Protein AF-A0AAV0X394-F1 (afdb_monomer)

Organism: NCBI:txid13131

Radius of gyration: 15.27 Å; Cα contacts (8 Å, |Δi|>4): 66; chains: 1; bounding box: 39×22×39 Å

Secondary structure (DSSP, 8-state):
----HHHHHHHHHHHTT-SS-HHHHHHTTSSS----TTS-S---HHIIIII-TTTS--S-TTGGGSSS---

pLDDT: mean 84.75, std 18.84, range [29.23, 98.31]

Foldseek 3Di:
DDDPPVVVVVVVCLVVQHDPQLQVCVVVVVDPAQDDPQGRRHGTSCCQAPPRPVRHDPDDPVVVVPPPDDD

Sequence (71 aa):
MDLPKKIWVGLNRIRTGQGRCNELMYKWKFRESPGCDCGANIQSMQHLILDCHLRSYDGDLEAGRLHQSDP

Structure (mmCIF, N/CA/C/O backbone):
data_AF-A0AAV0X394-F1
#
_entry.id   AF-A0AAV0X394-F1
#
loop_
_atom_site.group_PDB
_atom_site.id
_atom_site.type_symbol
_atom_site.label_atom_id
_atom_site.label_alt_id
_atom_site.label_comp_id
_atom_site.label_asym_id
_atom_site.label_entity_id
_atom_site.label_seq_id
_atom_site.pdbx_PDB_ins_code
_atom_site.Cartn_x
_atom_site.Cartn_y
_atom_site.Cartn_z
_atom_site.occupancy
_atom_site.B_iso_or_equiv
_atom_site.auth_seq_id
_atom_site.auth_comp_id
_atom_site.auth_asym_id
_atom_site.auth_atom_id
_atom_site.pdbx_PDB_model_num
ATOM 1 N N . MET A 1 1 ? 13.461 6.407 -21.930 1.00 51.00 1 MET A N 1
ATOM 2 C CA . MET A 1 1 ? 13.357 5.018 -21.436 1.00 51.00 1 MET A CA 1
ATOM 3 C C . MET A 1 1 ? 12.154 4.380 -22.095 1.00 51.00 1 MET A C 1
ATOM 5 O O . MET A 1 1 ? 11.042 4.770 -21.762 1.00 51.00 1 MET A O 1
ATOM 9 N N . ASP A 1 2 ? 12.377 3.451 -23.020 1.00 74.31 2 ASP A N 1
ATOM 10 C CA . ASP A 1 2 ? 11.308 2.689 -23.673 1.00 74.31 2 ASP A CA 1
ATOM 11 C C . ASP A 1 2 ? 11.141 1.352 -22.939 1.00 74.31 2 ASP A C 1
ATOM 13 O O . ASP A 1 2 ? 11.700 0.320 -23.302 1.00 74.31 2 ASP A O 1
ATOM 17 N N . LEU A 1 3 ? 10.452 1.399 -21.797 1.00 80.88 3 LEU A N 1
ATOM 18 C CA . LEU A 1 3 ? 10.052 0.186 -21.089 1.00 80.88 3 LEU A CA 1
ATOM 19 C C . LEU A 1 3 ? 8.784 -0.356 -21.752 1.00 80.88 3 LEU A C 1
ATOM 21 O O . LEU A 1 3 ? 7.891 0.438 -22.068 1.00 80.88 3 LEU A O 1
ATOM 25 N N . PRO A 1 4 ? 8.623 -1.687 -21.880 1.00 94.56 4 PRO A N 1
ATOM 26 C CA . PRO A 1 4 ? 7.354 -2.265 -22.289 1.00 94.56 4 PRO A CA 1
ATOM 27 C C . PRO A 1 4 ? 6.213 -1.636 -21.485 1.00 94.56 4 PRO A C 1
ATOM 29 O O . PRO A 1 4 ? 6.262 -1.602 -20.253 1.00 94.56 4 PRO A O 1
ATOM 32 N N . LYS A 1 5 ? 5.183 -1.128 -22.174 1.00 91.12 5 LYS A N 1
ATOM 33 C CA . LYS A 1 5 ? 4.097 -0.313 -21.590 1.00 91.12 5 LYS A CA 1
ATOM 34 C C . LYS A 1 5 ? 3.559 -0.867 -20.266 1.00 91.12 5 LYS A C 1
ATOM 36 O O . LYS A 1 5 ? 3.278 -0.111 -19.341 1.00 91.12 5 LYS A O 1
ATOM 41 N N . LYS A 1 6 ? 3.437 -2.194 -20.162 1.00 90.31 6 LYS A N 1
ATOM 42 C CA . LYS A 1 6 ? 2.977 -2.891 -18.951 1.00 90.31 6 LYS A CA 1
ATOM 43 C C . LYS A 1 6 ? 3.900 -2.655 -17.746 1.00 90.31 6 LYS A C 1
ATOM 45 O O . LYS A 1 6 ? 3.400 -2.342 -16.670 1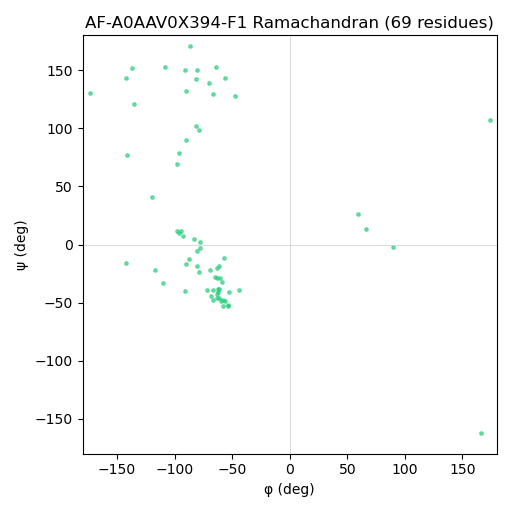.00 90.31 6 LYS A O 1
ATOM 50 N N . ILE A 1 7 ? 5.216 -2.759 -17.938 1.00 92.62 7 ILE A N 1
ATOM 51 C CA . ILE A 1 7 ? 6.227 -2.534 -16.894 1.00 92.62 7 ILE A CA 1
ATOM 52 C C . ILE A 1 7 ? 6.215 -1.066 -16.478 1.00 92.62 7 ILE A C 1
ATOM 54 O O . ILE A 1 7 ? 6.115 -0.766 -15.291 1.00 92.62 7 ILE A O 1
ATOM 58 N N . TRP A 1 8 ? 6.225 -0.149 -17.449 1.00 92.50 8 TRP A N 1
ATOM 59 C CA . TRP A 1 8 ? 6.190 1.284 -17.163 1.00 92.50 8 TRP A CA 1
ATOM 60 C C . TRP A 1 8 ? 4.953 1.677 -16.341 1.00 92.50 8 TRP A C 1
ATOM 62 O O . TRP A 1 8 ? 5.081 2.349 -15.317 1.00 92.50 8 TRP A O 1
ATOM 72 N N . VAL A 1 9 ? 3.757 1.215 -16.729 1.00 92.81 9 VAL A N 1
ATOM 73 C CA . VAL A 1 9 ? 2.516 1.488 -15.980 1.00 92.81 9 VAL A CA 1
ATOM 74 C C . VAL A 1 9 ? 2.571 0.880 -14.577 1.00 92.81 9 VAL A C 1
ATOM 76 O O . VAL A 1 9 ? 2.167 1.537 -13.619 1.00 92.81 9 VAL A O 1
ATOM 79 N N . GLY A 1 10 ? 3.075 -0.351 -14.438 1.00 92.25 10 GLY A N 1
ATOM 80 C CA . GLY A 1 10 ? 3.223 -1.017 -13.142 1.00 92.25 10 GLY A CA 1
ATOM 81 C C . GLY A 1 10 ? 4.125 -0.238 -12.185 1.00 92.25 10 GLY A C 1
ATOM 82 O O . GLY A 1 10 ? 3.722 0.058 -11.061 1.00 92.25 10 GLY A O 1
ATOM 83 N N . LEU A 1 11 ? 5.300 0.179 -12.661 1.00 91.31 11 LEU A N 1
ATOM 84 C CA . LEU A 1 11 ? 6.245 0.980 -11.880 1.00 91.31 11 LEU A CA 1
ATOM 85 C C . LEU A 1 11 ? 5.665 2.342 -11.488 1.00 91.31 11 LEU A C 1
ATOM 87 O O . LEU A 1 11 ? 5.837 2.776 -10.352 1.00 91.31 11 LEU A O 1
ATOM 91 N N . ASN A 1 12 ? 4.948 3.013 -12.393 1.00 93.69 12 ASN A N 1
ATOM 92 C CA . ASN A 1 12 ? 4.332 4.305 -12.080 1.00 93.69 12 ASN A CA 1
ATOM 93 C C . ASN A 1 12 ? 3.222 4.180 -11.036 1.00 93.69 12 ASN A C 1
ATOM 95 O O . ASN A 1 12 ? 3.126 5.018 -10.141 1.00 93.69 12 ASN A O 1
ATOM 99 N N . ARG A 1 13 ? 2.415 3.117 -11.109 1.00 94.50 13 ARG A N 1
ATOM 100 C CA . ARG A 1 13 ? 1.405 2.810 -10.092 1.00 94.50 13 ARG A CA 1
ATOM 101 C C . ARG A 1 13 ? 2.058 2.647 -8.722 1.00 94.50 13 ARG A C 1
ATOM 103 O O . ARG A 1 13 ? 1.722 3.389 -7.807 1.00 94.50 13 ARG A O 1
ATOM 110 N N . ILE A 1 14 ? 3.074 1.791 -8.634 1.00 92.06 14 ILE A N 1
ATOM 111 C CA . ILE A 1 14 ? 3.855 1.580 -7.411 1.00 92.06 14 ILE A CA 1
ATOM 112 C C . ILE A 1 14 ? 4.403 2.905 -6.857 1.00 92.06 14 ILE A C 1
ATOM 114 O O . ILE A 1 14 ? 4.134 3.244 -5.709 1.00 92.06 14 ILE A O 1
ATOM 118 N N . ARG A 1 15 ? 5.101 3.692 -7.687 1.00 90.62 15 ARG A N 1
ATOM 119 C CA . ARG A 1 15 ? 5.712 4.973 -7.284 1.00 90.62 15 ARG A CA 1
ATOM 120 C C . ARG A 1 15 ? 4.710 6.009 -6.778 1.00 90.62 15 ARG A C 1
ATOM 122 O O . ARG A 1 15 ? 5.078 6.867 -5.989 1.00 90.62 15 ARG A O 1
ATOM 129 N N . THR A 1 16 ? 3.470 5.960 -7.254 1.00 94.88 16 THR A N 1
ATOM 130 C CA . THR A 1 16 ? 2.399 6.899 -6.871 1.00 94.88 16 THR A CA 1
ATOM 131 C C . THR A 1 16 ? 1.480 6.333 -5.787 1.00 94.88 16 THR A C 1
ATOM 133 O O . THR A 1 16 ? 0.399 6.870 -5.538 1.00 94.88 16 THR A O 1
ATOM 136 N N . GLY A 1 17 ? 1.882 5.222 -5.161 1.00 94.19 17 GLY A N 1
ATOM 137 C CA . GLY A 1 17 ? 1.099 4.538 -4.139 1.00 94.19 17 GLY A CA 1
ATOM 138 C C . GLY A 1 17 ? -0.197 3.919 -4.665 1.00 94.19 17 GLY A C 1
ATOM 139 O O . GLY A 1 17 ? -1.056 3.537 -3.880 1.00 94.19 17 GLY A O 1
ATOM 140 N N . GLN A 1 18 ? -0.358 3.815 -5.985 1.00 95.00 18 GLN A N 1
ATOM 141 C CA . GLN A 1 18 ? -1.524 3.222 -6.624 1.00 95.00 18 GLN A CA 1
ATOM 142 C C . GLN A 1 18 ? -1.310 1.726 -6.828 1.00 95.00 18 GLN A C 1
ATOM 144 O O . GLN A 1 18 ? -0.292 1.283 -7.355 1.00 95.00 18 GLN A O 1
ATOM 149 N N . GLY A 1 19 ? -2.295 0.917 -6.462 1.00 91.31 19 GLY A N 1
ATOM 150 C CA . GLY A 1 19 ? -2.188 -0.523 -6.621 1.00 91.31 19 GLY A CA 1
ATOM 151 C C . GLY A 1 19 ? -3.256 -1.273 -5.852 1.00 91.31 19 GLY A C 1
ATOM 152 O O . GLY A 1 19 ? -4.289 -0.721 -5.479 1.00 91.31 19 GLY A O 1
ATOM 153 N N . ARG A 1 20 ? -3.012 -2.565 -5.646 1.00 92.69 20 ARG A N 1
ATOM 154 C CA . ARG A 1 20 ? -3.891 -3.442 -4.872 1.00 92.69 20 ARG A CA 1
ATOM 155 C C . ARG A 1 20 ? -3.358 -3.578 -3.448 1.00 92.69 20 ARG A C 1
ATOM 157 O O . ARG A 1 20 ? -2.859 -4.634 -3.081 1.00 92.69 20 ARG A O 1
ATOM 164 N N . CYS A 1 21 ? -3.442 -2.497 -2.683 1.00 95.94 21 CYS A N 1
ATOM 165 C CA . CYS A 1 21 ? -3.156 -2.485 -1.251 1.00 95.94 21 CYS A CA 1
ATOM 166 C C . CYS A 1 21 ? -4.461 -2.317 -0.457 1.00 95.94 21 CYS A C 1
ATOM 168 O O . CYS A 1 21 ? -5.428 -1.731 -0.963 1.00 95.94 21 CYS A O 1
ATOM 170 N N . ASN A 1 22 ? -4.513 -2.825 0.778 1.00 97.94 22 ASN A N 1
ATOM 171 C CA . ASN A 1 22 ? -5.756 -2.774 1.555 1.00 97.94 22 ASN A CA 1
ATOM 172 C C . ASN A 1 22 ? -6.183 -1.347 1.896 1.00 97.94 22 ASN A C 1
ATOM 174 O O . ASN A 1 22 ? -7.380 -1.103 1.984 1.00 97.94 22 ASN A O 1
ATOM 178 N N . GLU A 1 23 ? -5.250 -0.398 2.003 1.00 98.12 23 GLU A N 1
ATOM 179 C CA . GLU A 1 23 ? -5.566 1.027 2.144 1.00 98.12 23 GLU A CA 1
ATOM 180 C C . GLU A 1 23 ? -6.512 1.520 1.033 1.00 98.12 23 GLU A C 1
ATOM 182 O O . GLU A 1 23 ? -7.578 2.074 1.312 1.00 98.12 23 GLU A O 1
ATOM 187 N N . LEU A 1 24 ? -6.170 1.262 -0.235 1.00 98.06 24 LEU A N 1
ATOM 188 C CA . LEU A 1 24 ? -7.009 1.656 -1.368 1.00 98.06 24 LEU A CA 1
ATOM 189 C C . LEU A 1 24 ? -8.276 0.804 -1.455 1.00 98.06 24 LEU A C 1
ATOM 191 O O . LEU A 1 24 ? -9.348 1.339 -1.728 1.00 98.06 24 LEU A O 1
ATOM 195 N N . MET A 1 25 ? -8.195 -0.502 -1.190 1.00 98.06 25 MET A N 1
ATOM 196 C CA . MET A 1 25 ? -9.389 -1.357 -1.194 1.00 98.06 25 MET A CA 1
ATOM 197 C C . MET A 1 25 ? -10.406 -0.926 -0.130 1.00 98.06 25 MET A C 1
ATOM 199 O O . MET A 1 25 ? -11.603 -0.919 -0.406 1.00 98.06 25 MET A O 1
ATOM 203 N N . TYR A 1 26 ? -9.943 -0.514 1.050 1.00 98.31 26 TYR A N 1
ATOM 204 C CA . TYR A 1 26 ? -10.781 0.025 2.118 1.00 98.31 26 TYR A CA 1
ATOM 205 C C . TYR A 1 26 ? -11.366 1.392 1.748 1.00 98.31 26 TYR A C 1
ATOM 207 O O . TYR A 1 26 ? -12.570 1.611 1.898 1.00 98.31 26 TYR A O 1
ATOM 215 N N . LYS A 1 27 ? -10.547 2.294 1.182 1.00 97.62 27 LYS A N 1
ATOM 216 C CA . LYS A 1 27 ? -11.002 3.601 0.675 1.00 97.62 27 LYS A CA 1
ATOM 217 C C . LYS A 1 27 ? -12.180 3.459 -0.294 1.00 97.62 27 LYS A C 1
ATOM 219 O O . LYS A 1 27 ? -13.129 4.235 -0.220 1.00 97.62 27 LYS A O 1
ATOM 224 N N . TRP A 1 28 ? -12.129 2.454 -1.164 1.00 97.81 28 TRP A N 1
ATOM 225 C CA . TRP A 1 28 ? -13.160 2.175 -2.167 1.00 97.81 28 TRP A CA 1
ATOM 226 C C . TRP A 1 28 ?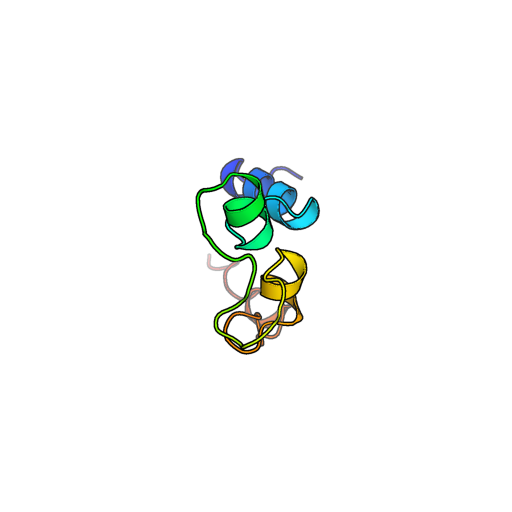 -14.213 1.151 -1.724 1.00 97.81 28 TRP A C 1
ATOM 228 O O . TRP A 1 28 ? -14.991 0.696 -2.555 1.00 97.81 28 TRP A O 1
ATOM 238 N N . LYS A 1 29 ? -14.257 0.790 -0.433 1.00 97.94 29 LYS A N 1
ATOM 239 C CA . LYS A 1 29 ? -15.254 -0.130 0.148 1.00 97.94 29 LYS A CA 1
ATOM 240 C C . LYS A 1 29 ? -15.271 -1.538 -0.467 1.00 97.94 29 LYS A C 1
ATOM 242 O O . LYS A 1 29 ? -16.270 -2.239 -0.392 1.00 97.94 29 LYS A O 1
ATOM 247 N N . PHE A 1 30 ? -14.144 -1.980 -1.024 1.00 97.50 30 PHE A N 1
ATOM 248 C CA . PHE A 1 30 ? -13.920 -3.374 -1.427 1.00 97.50 30 PHE A CA 1
ATOM 249 C C . PHE A 1 30 ? -13.372 -4.247 -0.289 1.00 97.50 30 PHE A C 1
ATOM 251 O O . PHE A 1 30 ? -13.301 -5.467 -0.428 1.00 97.50 30 PHE A O 1
ATOM 258 N N . ARG A 1 31 ? -12.934 -3.634 0.816 1.00 96.44 31 ARG A N 1
ATOM 259 C CA . ARG A 1 31 ? -12.537 -4.310 2.056 1.00 96.44 31 ARG A CA 1
ATOM 260 C C . ARG A 1 31 ? -13.095 -3.566 3.261 1.00 96.44 31 ARG A C 1
ATOM 262 O O . ARG A 1 31 ? -13.215 -2.346 3.224 1.00 96.44 31 ARG A O 1
ATOM 269 N N . GLU A 1 32 ? -13.321 -4.311 4.337 1.00 97.56 32 GLU A N 1
ATOM 270 C CA . GLU A 1 32 ? -13.793 -3.788 5.627 1.00 97.56 32 GLU A CA 1
ATOM 271 C C . GLU A 1 32 ? -12.677 -3.171 6.482 1.00 97.56 32 GLU A C 1
ATOM 273 O O . GLU A 1 32 ? -12.949 -2.398 7.394 1.00 97.56 32 GLU A O 1
ATOM 278 N N . SER A 1 33 ? -11.409 -3.489 6.196 1.00 97.88 33 SER A N 1
ATOM 279 C CA . SER A 1 33 ? -10.260 -2.995 6.961 1.00 97.88 33 SER A CA 1
ATOM 280 C C . SER A 1 33 ? -9.058 -2.689 6.060 1.00 97.88 33 SER A C 1
ATOM 282 O O . SER A 1 33 ? -8.807 -3.437 5.105 1.00 97.88 33 SER A O 1
ATOM 284 N N . PRO A 1 34 ? -8.288 -1.623 6.365 1.00 98.19 34 PRO A N 1
ATOM 285 C CA . PRO A 1 34 ? -7.033 -1.318 5.689 1.00 98.19 34 PRO A CA 1
ATOM 286 C C . PRO A 1 34 ? -5.845 -2.141 6.217 1.00 98.19 34 PRO A C 1
ATOM 288 O O . PRO A 1 34 ? -4.756 -2.032 5.657 1.00 98.19 34 PRO A O 1
ATOM 291 N N . GLY A 1 35 ? -6.022 -2.939 7.276 1.00 98.19 35 GLY A N 1
ATOM 292 C CA . GLY A 1 35 ? -4.940 -3.660 7.951 1.00 98.19 35 GLY A CA 1
ATOM 293 C C . GLY A 1 35 ? -4.245 -4.710 7.086 1.00 98.19 35 GLY A C 1
ATOM 294 O O . GLY A 1 35 ? -4.830 -5.261 6.154 1.00 98.19 35 GLY A O 1
ATOM 295 N N . CYS A 1 36 ? -2.981 -4.984 7.394 1.00 97.81 36 CYS A N 1
ATOM 296 C CA . CYS A 1 36 ? -2.179 -6.028 6.769 1.00 97.81 36 CYS A CA 1
ATOM 297 C C . CYS A 1 36 ? -2.307 -7.354 7.531 1.00 97.81 36 CYS A C 1
ATOM 299 O O . CYS A 1 36 ? -2.451 -7.368 8.751 1.00 97.81 36 CYS A O 1
ATOM 301 N N . ASP A 1 37 ? -2.169 -8.472 6.820 1.00 96.31 37 ASP A N 1
ATOM 302 C CA . ASP A 1 37 ? -2.052 -9.817 7.400 1.00 96.31 37 ASP A CA 1
ATOM 303 C C . ASP A 1 37 ? -0.789 -9.982 8.264 1.00 96.31 37 ASP A C 1
ATOM 305 O O . ASP A 1 37 ? -0.756 -10.819 9.158 1.00 96.31 37 ASP A O 1
ATOM 309 N N . CYS A 1 38 ? 0.211 -9.120 8.069 1.00 96.19 38 CYS A N 1
ATOM 310 C CA . CYS A 1 38 ? 1.417 -9.055 8.891 1.00 96.19 38 CYS A CA 1
ATOM 311 C C . CYS A 1 38 ? 1.217 -8.343 10.251 1.00 96.19 38 CYS A C 1
ATOM 313 O O . CYS A 1 38 ? 2.185 -8.128 10.978 1.00 96.1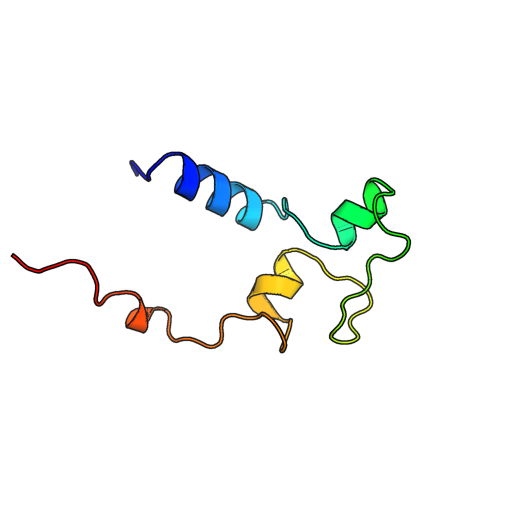9 38 CYS A O 1
ATOM 315 N N . GLY A 1 39 ? -0.006 -7.895 10.569 1.00 96.81 39 GLY A N 1
ATOM 316 C CA . GLY A 1 39 ? -0.344 -7.186 11.811 1.00 96.81 39 GLY A CA 1
ATOM 317 C C . GLY A 1 39 ? -0.212 -5.657 11.758 1.00 96.81 39 GLY A C 1
ATOM 318 O O . GLY A 1 39 ? -0.548 -4.986 12.730 1.00 96.81 39 GLY A O 1
ATOM 319 N N . ALA A 1 40 ? 0.236 -5.077 10.639 1.00 97.38 40 ALA A N 1
ATOM 320 C CA . ALA A 1 40 ? 0.272 -3.622 10.477 1.00 97.38 40 ALA A CA 1
ATOM 321 C C . ALA A 1 40 ? -1.145 -3.033 10.344 1.00 97.38 40 ALA A C 1
ATOM 323 O O . ALA A 1 40 ? -1.981 -3.565 9.614 1.00 97.38 40 ALA A O 1
ATOM 324 N N . ASN A 1 41 ? -1.402 -1.885 10.981 1.00 97.56 41 ASN A N 1
ATOM 325 C CA . ASN A 1 41 ? -2.717 -1.221 10.955 1.00 97.56 41 ASN A CA 1
ATOM 326 C C . ASN A 1 41 ? -3.152 -0.770 9.552 1.00 97.56 41 ASN A C 1
ATOM 328 O O . ASN A 1 41 ? -4.347 -0.689 9.272 1.00 97.56 41 ASN A O 1
ATOM 332 N N . ILE A 1 42 ? -2.192 -0.461 8.675 1.00 97.69 42 ILE A N 1
ATOM 333 C CA . ILE A 1 42 ? -2.437 -0.028 7.299 1.00 97.69 42 ILE A CA 1
ATOM 334 C C . ILE A 1 42 ? -1.472 -0.769 6.376 1.00 97.69 42 ILE A C 1
ATOM 336 O O . ILE A 1 42 ? -0.256 -0.640 6.494 1.00 97.69 42 ILE A O 1
ATOM 340 N N . GLN A 1 43 ? -2.019 -1.511 5.418 1.00 97.81 43 GLN A N 1
ATOM 341 C CA . GLN A 1 43 ? -1.281 -2.058 4.290 1.00 97.81 43 GLN A CA 1
ATOM 342 C C . GLN A 1 43 ? -1.322 -1.045 3.137 1.00 97.81 43 GLN A C 1
ATOM 344 O O . GLN A 1 43 ? -2.242 -1.068 2.314 1.00 97.81 43 GLN A O 1
ATOM 349 N N . SER A 1 44 ? -0.338 -0.147 3.089 1.00 97.25 44 SER A N 1
ATOM 350 C CA . SER A 1 44 ? -0.105 0.757 1.954 1.00 97.25 44 SER A CA 1
ATOM 351 C C . SER A 1 44 ? 0.783 0.094 0.892 1.00 97.25 44 SER A C 1
ATOM 353 O O . SER A 1 44 ? 1.365 -0.970 1.120 1.00 97.25 44 SER A O 1
ATOM 355 N N . MET A 1 45 ? 0.920 0.718 -0.282 1.00 95.69 45 MET A N 1
ATOM 356 C CA . MET A 1 45 ? 1.881 0.248 -1.291 1.00 95.69 45 MET A CA 1
ATOM 357 C C . MET A 1 45 ? 3.325 0.306 -0.781 1.00 95.69 45 MET A C 1
ATOM 359 O O . MET A 1 45 ? 4.094 -0.609 -1.054 1.00 95.69 45 MET A O 1
ATOM 363 N N . GLN A 1 46 ? 3.678 1.348 -0.022 1.00 93.44 46 GLN A N 1
ATOM 364 C CA . GLN A 1 46 ? 5.016 1.497 0.549 1.00 93.44 46 GLN A CA 1
ATOM 365 C C . GLN A 1 46 ? 5.310 0.368 1.538 1.00 93.44 46 GLN A C 1
ATOM 367 O O . GLN A 1 46 ? 6.337 -0.295 1.420 1.00 93.44 46 GLN A O 1
ATOM 372 N N . HIS A 1 47 ? 4.345 0.087 2.422 1.00 94.75 47 HIS A N 1
ATOM 373 C CA . HIS A 1 47 ? 4.433 -1.010 3.374 1.00 94.75 47 HIS A CA 1
ATOM 374 C C . HIS A 1 47 ? 4.667 -2.346 2.665 1.00 94.75 47 HIS A C 1
ATOM 376 O O . HIS A 1 47 ? 5.576 -3.078 3.027 1.00 94.75 47 HIS A O 1
ATOM 382 N N . LEU A 1 48 ? 3.893 -2.652 1.620 1.00 93.94 48 LEU A N 1
ATOM 383 C CA . LEU A 1 48 ? 4.040 -3.903 0.868 1.00 93.94 48 LEU A CA 1
ATOM 384 C C . LEU A 1 48 ? 5.432 -4.098 0.257 1.00 93.94 48 LEU A C 1
ATOM 386 O O . LEU A 1 48 ? 5.863 -5.237 0.116 1.00 93.94 48 LEU A O 1
ATOM 390 N N . ILE A 1 49 ? 6.099 -3.012 -0.135 1.00 91.31 49 ILE A N 1
ATOM 391 C CA . ILE A 1 49 ? 7.372 -3.066 -0.860 1.00 91.31 49 ILE A CA 1
ATOM 392 C C . ILE A 1 49 ? 8.562 -3.039 0.098 1.00 91.31 49 ILE A C 1
ATOM 394 O O . ILE A 1 49 ? 9.537 -3.742 -0.150 1.00 91.31 49 ILE A O 1
ATOM 398 N N . LEU A 1 50 ? 8.490 -2.231 1.160 1.00 90.31 50 LEU A N 1
ATOM 399 C CA . LEU A 1 50 ? 9.635 -1.935 2.025 1.00 90.31 50 LEU A CA 1
ATOM 400 C C . LEU A 1 50 ? 9.541 -2.543 3.426 1.00 90.31 50 LEU A C 1
ATOM 402 O O . LEU A 1 50 ? 10.572 -2.892 3.987 1.00 90.31 50 LEU A O 1
ATOM 406 N N . ASP A 1 51 ? 8.336 -2.669 3.989 1.00 92.12 51 ASP A N 1
ATOM 407 C CA . ASP A 1 51 ?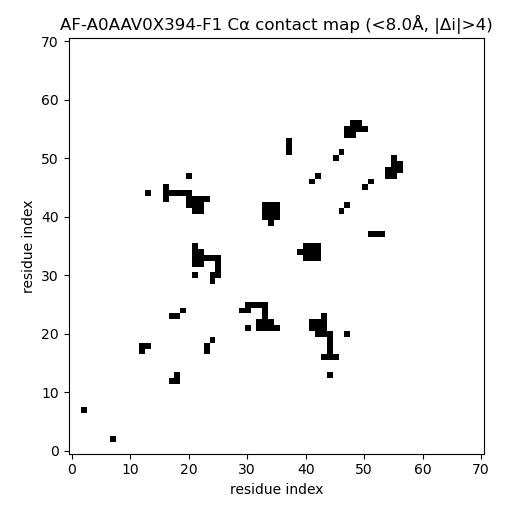 8.173 -2.899 5.435 1.00 92.12 51 ASP A CA 1
ATOM 408 C C . ASP A 1 51 ? 7.505 -4.243 5.771 1.00 92.12 51 ASP A C 1
ATOM 410 O O . ASP A 1 51 ? 7.584 -4.743 6.895 1.00 92.12 51 ASP A O 1
ATOM 414 N N . CYS A 1 52 ? 6.760 -4.817 4.828 1.00 94.94 52 CYS A N 1
ATOM 415 C CA . CYS A 1 52 ? 5.944 -5.997 5.063 1.00 94.94 52 CYS A CA 1
ATOM 416 C C . CYS A 1 52 ? 6.813 -7.250 5.067 1.00 94.94 52 CYS A C 1
ATOM 418 O O . CYS A 1 52 ? 7.037 -7.822 4.015 1.00 94.94 52 CYS A O 1
ATOM 420 N N . HIS A 1 53 ? 7.193 -7.762 6.233 1.00 91.81 53 HIS A N 1
ATOM 421 C CA . HIS A 1 53 ? 8.001 -8.988 6.346 1.00 91.81 53 HIS A CA 1
ATOM 422 C C . HIS A 1 53 ? 7.405 -10.249 5.676 1.00 91.81 53 HIS A C 1
ATOM 424 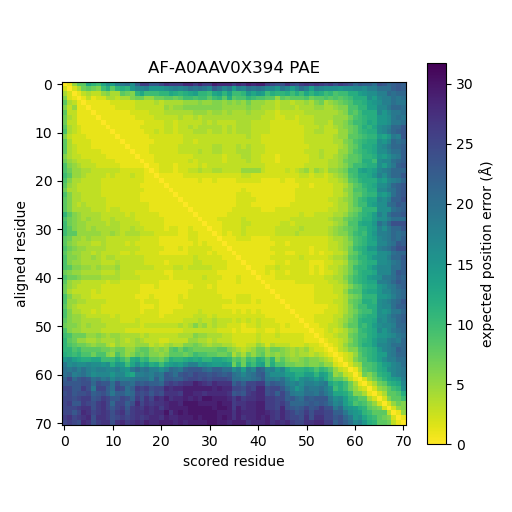O O . HIS A 1 53 ? 8.081 -11.264 5.566 1.00 91.81 53 HIS A O 1
ATOM 430 N N . LEU A 1 54 ? 6.133 -10.229 5.258 1.00 93.12 54 LEU A N 1
ATOM 431 C CA . LEU A 1 54 ? 5.512 -11.323 4.499 1.00 93.12 54 LEU A CA 1
ATOM 432 C C . LEU A 1 54 ? 5.654 -11.164 2.973 1.00 93.12 54 LEU A C 1
ATOM 434 O O . LEU A 1 54 ? 5.344 -12.098 2.235 1.00 93.12 54 LEU A O 1
ATOM 438 N N . ARG A 1 55 ? 5.990 -9.963 2.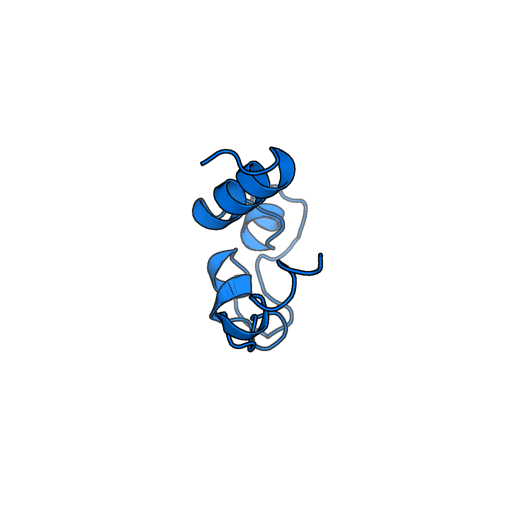481 1.00 90.38 55 ARG A N 1
ATOM 439 C CA . ARG A 1 55 ? 5.887 -9.580 1.058 1.00 90.38 55 ARG A CA 1
ATOM 440 C C . ARG A 1 55 ? 7.021 -8.687 0.553 1.00 90.38 55 ARG A C 1
ATOM 442 O O . ARG A 1 55 ? 7.139 -8.551 -0.665 1.00 90.38 55 ARG A O 1
ATOM 449 N N . SER A 1 56 ? 7.794 -8.069 1.442 1.00 85.44 56 SER A N 1
ATOM 450 C CA . SER A 1 56 ? 8.946 -7.246 1.098 1.00 85.44 56 SER A CA 1
ATOM 451 C C . SER A 1 56 ? 9.909 -8.069 0.261 1.00 85.44 56 SER A C 1
ATOM 453 O O . SER A 1 56 ? 10.048 -9.283 0.425 1.00 85.44 56 SER A O 1
ATOM 455 N N . TYR A 1 57 ? 10.535 -7.404 -0.699 1.00 79.38 57 TYR A N 1
ATOM 456 C CA . TYR A 1 57 ? 11.559 -8.046 -1.495 1.00 79.38 57 TYR A CA 1
ATOM 457 C C . TYR A 1 57 ? 12.870 -8.011 -0.709 1.00 79.38 57 TYR A C 1
ATOM 459 O O . TYR A 1 57 ? 13.542 -6.985 -0.676 1.00 79.38 57 TYR A O 1
ATOM 467 N N . ASP A 1 58 ? 13.221 -9.140 -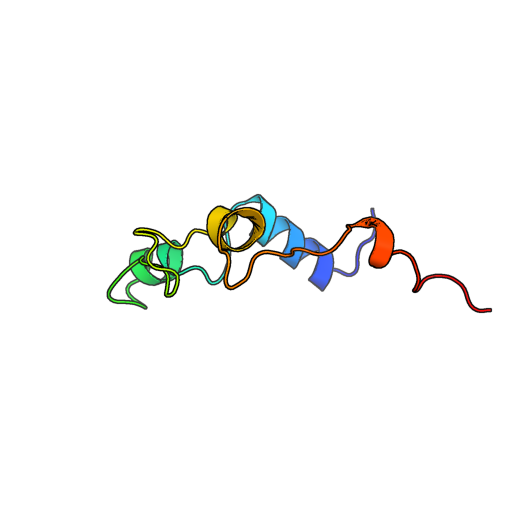0.098 1.00 73.00 58 ASP A N 1
ATOM 468 C CA . ASP A 1 58 ? 14.460 -9.303 0.679 1.00 73.00 58 ASP A CA 1
ATOM 469 C C . ASP A 1 58 ? 15.681 -9.635 -0.208 1.00 73.00 58 ASP A C 1
ATOM 471 O O . ASP A 1 58 ? 16.766 -9.937 0.287 1.00 73.00 58 ASP A O 1
ATOM 475 N N . GLY A 1 59 ? 15.513 -9.634 -1.535 1.00 68.69 59 GLY A N 1
ATOM 476 C CA . GLY A 1 59 ? 16.581 -9.951 -2.477 1.00 68.69 59 GLY A CA 1
ATOM 477 C C . GLY A 1 59 ? 17.523 -8.774 -2.730 1.00 68.69 59 GLY A C 1
ATOM 478 O O . GLY A 1 59 ? 17.119 -7.611 -2.726 1.00 68.69 59 GLY A O 1
ATOM 479 N N . ASP A 1 60 ? 18.781 -9.087 -3.038 1.00 60.22 60 ASP A N 1
ATOM 480 C CA . ASP A 1 60 ? 19.723 -8.100 -3.557 1.00 60.22 60 ASP A CA 1
ATOM 481 C C . ASP A 1 60 ? 19.253 -7.647 -4.952 1.00 60.22 60 ASP A C 1
ATOM 483 O O . ASP A 1 60 ? 18.940 -8.473 -5.820 1.00 60.22 60 ASP A O 1
ATOM 487 N N . LEU A 1 61 ? 19.167 -6.334 -5.183 1.00 57.53 61 LEU A N 1
ATOM 488 C CA . LEU A 1 61 ? 18.753 -5.773 -6.478 1.00 57.53 61 LEU A CA 1
ATOM 489 C C . LEU A 1 61 ? 19.721 -6.178 -7.605 1.00 57.53 61 LEU A C 1
ATOM 491 O O . LEU A 1 61 ? 19.343 -6.160 -8.778 1.00 57.53 61 LEU A O 1
ATOM 495 N N . GLU A 1 62 ? 20.934 -6.606 -7.253 1.00 55.53 62 GLU A N 1
ATOM 496 C CA . GLU A 1 62 ? 21.945 -7.113 -8.180 1.00 55.53 62 GLU A CA 1
ATOM 497 C C . GLU A 1 62 ? 21.711 -8.566 -8.634 1.00 55.53 62 GLU A C 1
ATOM 499 O O . GLU A 1 62 ? 22.105 -8.927 -9.744 1.00 55.53 62 GLU A O 1
ATOM 504 N N . ALA A 1 63 ? 20.989 -9.395 -7.870 1.00 49.44 63 ALA A N 1
ATOM 505 C CA . ALA A 1 63 ? 20.677 -10.772 -8.281 1.00 49.44 63 ALA A CA 1
ATOM 506 C C . ALA A 1 63 ? 19.695 -10.830 -9.473 1.00 49.44 63 ALA A C 1
ATOM 508 O O . ALA A 1 63 ? 19.668 -11.803 -10.226 1.00 49.44 63 ALA A O 1
ATOM 509 N N . GLY A 1 64 ? 18.920 -9.761 -9.693 1.00 45.38 64 GLY A N 1
ATOM 510 C CA . GLY A 1 64 ? 18.030 -9.606 -10.849 1.00 45.38 64 GLY A CA 1
ATOM 511 C C . GLY A 1 64 ? 18.737 -9.207 -12.153 1.00 45.38 64 GLY A C 1
ATOM 512 O O . GLY A 1 64 ? 18.081 -9.100 -13.190 1.00 45.38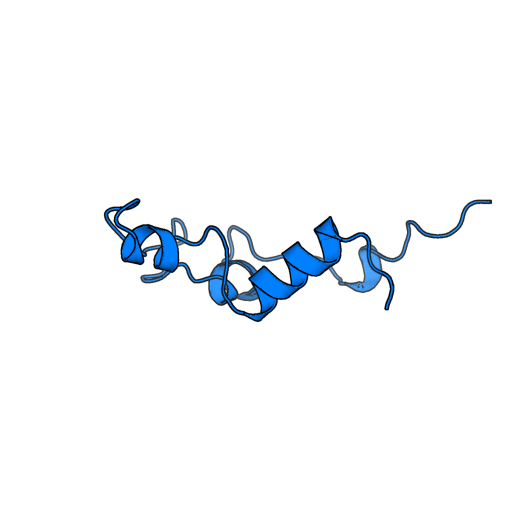 64 GLY A O 1
ATOM 513 N N . ARG A 1 65 ? 20.059 -8.977 -12.129 1.00 44.50 65 ARG A N 1
ATOM 514 C CA . ARG A 1 65 ? 20.850 -8.497 -13.276 1.00 44.50 65 ARG A CA 1
ATOM 515 C C . ARG A 1 65 ? 21.488 -9.622 -14.111 1.00 44.50 65 ARG A C 1
ATOM 517 O O . ARG A 1 65 ? 22.251 -9.331 -15.023 1.00 44.50 65 ARG A O 1
ATOM 524 N N . LEU A 1 66 ? 21.165 -10.893 -13.844 1.00 43.97 66 LEU A N 1
ATOM 525 C CA . LEU A 1 66 ? 21.753 -12.057 -14.533 1.00 43.97 66 LEU A CA 1
ATOM 526 C C . LEU A 1 66 ? 20.932 -12.608 -15.715 1.00 43.97 66 LEU A C 1
ATOM 528 O O . LEU A 1 66 ? 21.278 -13.650 -16.256 1.00 43.97 66 LEU A O 1
ATOM 532 N N . HIS A 1 67 ? 19.877 -11.921 -16.168 1.00 47.56 67 HIS A N 1
ATOM 533 C CA . HIS A 1 67 ? 19.091 -12.361 -17.334 1.00 47.56 67 HIS A CA 1
ATOM 534 C C . HIS A 1 67 ? 19.075 -11.352 -18.493 1.00 47.56 67 HIS A C 1
ATOM 536 O O . HIS A 1 67 ? 18.050 -11.137 -19.134 1.00 47.56 67 HIS A O 1
ATOM 542 N N . GLN A 1 68 ? 20.220 -10.731 -18.780 1.00 47.38 68 GLN A N 1
ATOM 543 C CA . GLN A 1 68 ? 20.461 -10.069 -20.067 1.00 47.38 68 GLN A CA 1
ATOM 544 C C . GLN A 1 68 ? 21.903 -10.287 -20.520 1.00 47.38 68 GLN A C 1
ATOM 546 O O . GLN A 1 68 ? 22.730 -9.394 -20.375 1.00 47.38 68 GLN A O 1
ATOM 551 N N . SER A 1 69 ? 22.209 -11.477 -21.031 1.00 44.81 69 SER A N 1
ATOM 552 C CA . SER A 1 69 ? 23.109 -11.714 -22.176 1.00 44.81 69 SER A CA 1
ATOM 553 C C . SER A 1 69 ? 23.315 -13.218 -22.336 1.00 44.81 69 SER A C 1
ATOM 555 O O . SER A 1 69 ? 23.969 -13.822 -21.503 1.00 44.81 69 SER A O 1
ATOM 557 N N . ASP A 1 70 ? 22.708 -13.795 -23.373 1.00 29.23 70 ASP A N 1
ATOM 558 C CA . ASP A 1 70 ? 23.153 -15.018 -24.055 1.00 29.23 70 ASP A CA 1
ATOM 559 C C . ASP A 1 70 ? 22.252 -15.241 -25.287 1.00 29.23 70 ASP A C 1
ATOM 561 O O . ASP A 1 70 ? 21.029 -15.319 -25.123 1.00 29.23 70 ASP A O 1
ATOM 565 N N . PRO A 1 71 ? 22.800 -15.485 -26.489 1.00 40.25 71 PRO A N 1
ATOM 566 C CA . PRO A 1 71 ? 23.892 -14.811 -27.201 1.00 40.25 71 PRO A CA 1
ATOM 567 C C . PRO A 1 71 ? 23.389 -13.748 -28.204 1.00 40.25 71 PRO A C 1
ATOM 569 O O . PRO A 1 71 ? 22.232 -13.845 -28.676 1.00 40.25 71 PRO A O 1
#

Mean predicted aligned error: 8.14 Å

Solvent-accessible surface area (backbone atoms only — not comparable to full-atom values): 4451 Å² total; per-residue (Å²): 135,92,57,62,67,69,58,48,5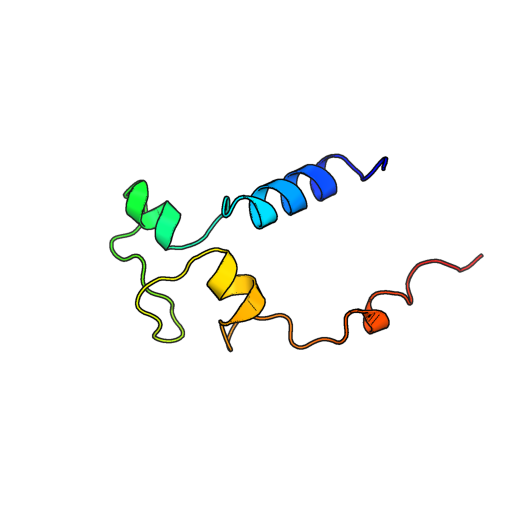2,52,52,52,28,53,76,69,56,44,70,97,26,33,41,55,33,29,75,71,67,75,35,96,53,26,45,34,96,84,70,43,76,60,21,38,47,61,36,43,54,75,67,30,92,86,60,34,70,88,66,64,80,70,72,74,64,78,84,80,85,84,134